Protein AF-A0A2D8QJC3-F1 (afdb_monomer)

Structure (mmCIF, N/CA/C/O backbone):
data_AF-A0A2D8QJC3-F1
#
_entry.id   AF-A0A2D8QJC3-F1
#
loop_
_atom_site.group_PDB
_atom_site.id
_atom_site.type_symbol
_atom_site.label_atom_id
_atom_site.label_alt_id
_atom_site.label_comp_id
_atom_site.label_asym_id
_atom_site.label_entity_id
_atom_site.label_seq_id
_atom_site.pdbx_PDB_ins_code
_atom_site.Cartn_x
_atom_site.Cartn_y
_atom_site.Cartn_z
_atom_site.occupancy
_atom_site.B_iso_or_equiv
_atom_site.auth_seq_id
_atom_site.auth_comp_id
_atom_site.auth_asym_id
_atom_site.auth_atom_id
_atom_site.pdbx_PDB_model_num
ATOM 1 N N . MET A 1 1 ? -17.466 12.469 -99.723 1.00 33.16 1 MET A N 1
ATOM 2 C CA . MET A 1 1 ? -16.938 11.127 -100.079 1.00 33.16 1 MET A CA 1
ATOM 3 C C . MET A 1 1 ? -15.707 10.835 -99.210 1.00 33.16 1 MET A C 1
ATOM 5 O O . MET A 1 1 ? -15.116 11.792 -98.739 1.00 33.16 1 MET A O 1
ATOM 9 N N . PRO A 1 2 ? -15.404 9.569 -98.882 1.00 44.12 2 PRO A N 1
ATOM 10 C CA . PRO A 1 2 ? -15.672 8.929 -97.584 1.00 44.12 2 PRO A CA 1
ATOM 11 C C . PRO A 1 2 ? -14.416 8.708 -96.716 1.00 44.12 2 PRO A C 1
ATOM 13 O O . PRO A 1 2 ? -13.298 8.824 -97.200 1.00 44.12 2 PRO A O 1
ATOM 16 N N . GLY A 1 3 ? -14.595 8.276 -95.457 1.00 40.72 3 GLY A N 1
ATOM 17 C CA . GLY A 1 3 ? -13.473 7.726 -94.686 1.00 40.72 3 GLY A CA 1
ATOM 18 C C . GLY A 1 3 ? -13.741 7.314 -93.237 1.00 40.72 3 GLY A C 1
ATOM 19 O O . GLY A 1 3 ? -13.052 7.784 -92.342 1.00 40.72 3 GLY A O 1
ATOM 20 N N . LYS A 1 4 ? -14.698 6.411 -92.970 1.00 47.38 4 LYS A N 1
ATOM 21 C CA . LYS A 1 4 ? -14.744 5.686 -91.681 1.00 47.38 4 LYS A CA 1
ATOM 22 C C . LYS A 1 4 ? -13.560 4.721 -91.591 1.00 47.38 4 LYS A C 1
ATOM 24 O O . LYS A 1 4 ? -13.459 3.841 -92.444 1.00 47.38 4 LYS A O 1
ATOM 29 N N . LYS A 1 5 ? -12.803 4.756 -90.491 1.00 42.16 5 LYS A N 1
ATOM 30 C CA . LYS A 1 5 ? -12.191 3.555 -89.892 1.00 42.16 5 LYS A CA 1
ATOM 31 C C . LYS A 1 5 ? -12.173 3.704 -88.366 1.00 42.16 5 LYS A C 1
ATOM 33 O O . LYS A 1 5 ? -11.243 4.256 -87.792 1.00 42.16 5 LYS A O 1
ATOM 38 N N . VAL A 1 6 ? -13.227 3.200 -87.726 1.00 50.75 6 VAL A N 1
ATOM 39 C CA . VAL A 1 6 ? -13.228 2.847 -86.301 1.00 50.75 6 VAL A CA 1
ATOM 40 C C . VAL A 1 6 ? -12.220 1.706 -86.143 1.00 50.75 6 VAL A C 1
ATOM 42 O O . VAL A 1 6 ? -12.376 0.673 -86.795 1.00 50.75 6 VAL A O 1
ATOM 45 N N . LYS A 1 7 ? -11.160 1.907 -85.355 1.00 47.91 7 LYS A N 1
ATOM 46 C CA . LYS A 1 7 ? -10.250 0.826 -84.957 1.00 47.91 7 LYS A CA 1
ATOM 47 C C . LYS A 1 7 ? -10.687 0.287 -83.598 1.00 47.91 7 LYS A C 1
ATOM 49 O O . LYS A 1 7 ? -11.065 1.042 -82.710 1.00 47.91 7 LYS A O 1
ATOM 54 N N . LEU A 1 8 ? -10.703 -1.037 -83.550 1.00 46.09 8 LEU A N 1
ATOM 55 C CA . LEU A 1 8 ? -11.274 -1.913 -82.540 1.00 46.09 8 LEU A CA 1
ATOM 56 C C . LEU A 1 8 ? -10.716 -1.699 -81.126 1.00 46.09 8 LEU A C 1
ATOM 58 O O . LEU A 1 8 ? -9.560 -1.338 -80.931 1.00 46.09 8 LEU A O 1
ATOM 62 N N . ILE A 1 9 ? -11.599 -1.978 -80.171 1.00 48.25 9 ILE A N 1
ATOM 63 C CA . ILE A 1 9 ? -11.413 -2.074 -78.722 1.00 48.25 9 ILE A CA 1
ATOM 64 C C . ILE A 1 9 ? -10.566 -3.310 -78.353 1.00 48.25 9 ILE A C 1
ATOM 66 O O . ILE A 1 9 ? -10.595 -4.305 -79.075 1.00 48.25 9 ILE A O 1
ATOM 70 N N . ALA A 1 10 ? -9.948 -3.232 -77.162 1.00 42.84 10 ALA A N 1
ATOM 71 C CA . ALA A 1 10 ? -9.187 -4.229 -76.385 1.00 42.84 10 ALA A CA 1
ATOM 72 C C . ALA A 1 10 ? -7.671 -4.188 -76.665 1.00 42.84 10 ALA A C 1
ATOM 74 O O . ALA A 1 10 ? -7.240 -4.316 -77.799 1.00 42.84 10 ALA A O 1
ATOM 75 N N . VAL A 1 11 ? -6.787 -3.968 -75.686 1.00 43.12 11 VAL A N 1
ATOM 76 C CA . VAL A 1 11 ? -6.656 -4.711 -74.424 1.00 43.12 11 VAL A CA 1
ATOM 77 C C . VAL A 1 11 ? -5.983 -3.829 -73.349 1.00 43.12 11 VAL A C 1
ATOM 79 O O . VAL A 1 11 ? -4.892 -3.316 -73.555 1.00 43.12 11 VAL A O 1
ATOM 82 N N . VAL A 1 12 ? -6.674 -3.671 -72.213 1.00 50.50 12 VAL A N 1
ATOM 83 C CA . VAL A 1 12 ? -6.170 -3.612 -70.822 1.00 50.50 12 VAL A CA 1
ATOM 84 C C . VAL A 1 12 ? -4.844 -2.875 -70.553 1.00 50.50 12 VAL A C 1
ATOM 86 O O . VAL A 1 12 ? -3.786 -3.486 -70.578 1.00 50.50 12 VAL A O 1
ATOM 89 N N . LEU A 1 13 ? -4.930 -1.620 -70.097 1.00 42.06 13 LEU A N 1
ATOM 90 C CA . LEU A 1 13 ? -4.074 -1.074 -69.026 1.00 42.06 13 LEU A CA 1
ATOM 91 C C . LEU A 1 13 ? -4.905 -0.100 -68.178 1.00 42.06 13 LEU A C 1
ATOM 93 O O . LEU A 1 13 ? -4.758 1.119 -68.220 1.00 42.06 13 LEU A O 1
ATOM 97 N N . ALA A 1 14 ? -5.851 -0.666 -67.434 1.00 50.72 14 ALA A N 1
ATOM 98 C CA . ALA A 1 14 ? -6.621 0.042 -66.426 1.00 50.72 14 ALA A CA 1
ATOM 99 C C . ALA A 1 14 ? -5.826 0.107 -65.113 1.00 50.72 14 ALA A C 1
ATOM 101 O O . ALA A 1 14 ? -6.065 -0.712 -64.241 1.00 50.72 14 ALA A O 1
ATOM 102 N N . ILE A 1 15 ? -4.895 1.058 -64.964 1.00 51.25 15 ILE A N 1
ATOM 103 C CA . ILE A 1 15 ? -4.402 1.508 -63.643 1.00 51.25 15 ILE A CA 1
ATOM 104 C C . ILE A 1 15 ? -4.068 3.006 -63.724 1.00 51.25 15 ILE A C 1
ATOM 106 O O . ILE A 1 15 ? -2.916 3.424 -63.704 1.00 51.25 15 ILE A O 1
ATOM 110 N N . ALA A 1 16 ? -5.099 3.833 -63.859 1.00 49.44 16 ALA A N 1
ATOM 111 C CA . ALA A 1 16 ? -5.020 5.273 -63.628 1.00 49.44 16 ALA A CA 1
ATOM 112 C C . ALA A 1 16 ? -6.136 5.639 -62.647 1.00 49.44 16 ALA A C 1
ATOM 114 O O . ALA A 1 16 ? -7.136 6.251 -63.008 1.00 49.44 16 ALA A O 1
ATOM 115 N N . LEU A 1 17 ? -6.004 5.162 -61.411 1.00 48.97 17 LEU A N 1
ATOM 116 C CA . LEU A 1 17 ? -6.942 5.440 -60.334 1.00 48.97 17 LEU A CA 1
ATOM 117 C C . LEU A 1 17 ? -6.160 5.763 -59.053 1.00 48.97 17 LEU A C 1
ATOM 119 O O . LEU A 1 17 ? -5.497 4.910 -58.478 1.00 48.97 17 LEU A O 1
ATOM 123 N N . VAL A 1 18 ? -6.321 7.018 -58.623 1.00 56.59 18 VAL A N 1
ATOM 124 C CA . VAL A 1 18 ? -6.196 7.527 -57.245 1.00 56.59 18 VAL A CA 1
ATOM 125 C C . VAL A 1 18 ? -4.782 7.618 -56.634 1.00 56.59 18 VAL A C 1
ATOM 127 O O . VAL A 1 18 ? -4.446 6.913 -55.693 1.00 56.59 18 VAL A O 1
ATOM 130 N N . LEU A 1 19 ? -3.975 8.594 -57.073 1.00 52.75 19 LEU A N 1
ATOM 131 C CA . LEU A 1 19 ? -2.779 9.056 -56.337 1.00 52.75 19 LEU A CA 1
ATOM 132 C C . LEU A 1 19 ? -3.048 10.367 -55.580 1.00 52.75 19 LEU A C 1
ATOM 134 O O . LEU A 1 19 ? -2.397 11.386 -55.791 1.00 52.75 19 LEU A O 1
ATOM 138 N N . SER A 1 20 ? -4.037 10.360 -54.691 1.00 53.00 20 SER A N 1
ATOM 139 C CA . SER A 1 20 ? -4.191 11.400 -53.661 1.00 53.00 20 SER A CA 1
ATOM 140 C C . SER A 1 20 ? -4.809 10.805 -52.396 1.00 53.00 20 SER A C 1
ATOM 142 O O . SER A 1 20 ? -5.788 11.316 -51.861 1.00 53.00 20 SER A O 1
ATOM 144 N N . SER A 1 21 ? -4.262 9.685 -51.918 1.00 53.41 21 SER A N 1
ATOM 145 C CA . SER A 1 21 ? -4.548 9.210 -50.565 1.00 53.41 21 SER A CA 1
ATOM 146 C C . SER A 1 21 ? -3.716 10.016 -49.567 1.00 53.41 21 SER A C 1
ATOM 148 O O . SER A 1 21 ? -2.497 9.887 -49.480 1.00 53.41 21 SER A O 1
ATOM 150 N N . VAL A 1 22 ? -4.429 10.875 -48.851 1.00 57.97 22 VAL A N 1
ATOM 151 C CA . VAL A 1 22 ? -4.054 11.635 -47.661 1.00 57.97 22 VAL A CA 1
ATOM 152 C C . VAL A 1 22 ? -3.179 10.815 -46.701 1.00 57.97 22 VAL A C 1
ATOM 154 O O . VAL A 1 22 ? -3.643 9.837 -46.122 1.00 57.97 22 VAL A O 1
ATOM 157 N N . ALA A 1 23 ? -1.940 11.250 -46.470 1.00 57.50 23 ALA A N 1
ATOM 158 C CA . ALA A 1 23 ? -1.144 10.809 -45.327 1.00 57.50 23 ALA A CA 1
ATOM 159 C C . ALA A 1 23 ? -1.271 11.853 -44.207 1.00 57.50 23 ALA A C 1
ATOM 161 O O . ALA A 1 23 ? -0.386 12.682 -44.005 1.00 57.50 23 ALA A O 1
ATOM 162 N N . ILE A 1 24 ? -2.400 11.849 -43.486 1.00 61.03 24 ILE A N 1
ATOM 163 C CA . ILE A 1 24 ? -2.440 12.473 -42.158 1.00 61.03 24 ILE A CA 1
ATOM 164 C C . ILE A 1 24 ? -1.673 11.520 -41.249 1.00 61.03 24 ILE A C 1
ATOM 166 O O . ILE A 1 24 ? -2.206 10.513 -40.782 1.00 61.03 24 ILE A O 1
ATOM 170 N N . SER A 1 25 ? -0.398 11.821 -41.030 1.00 60.53 25 SER A N 1
ATOM 171 C CA . SER A 1 25 ? 0.396 11.205 -39.975 1.00 60.53 25 SER A CA 1
ATOM 172 C C . SER A 1 25 ? -0.183 11.647 -38.632 1.00 60.53 25 SER A C 1
ATOM 174 O O . SER A 1 25 ? 0.279 12.616 -38.032 1.00 60.53 25 SER A O 1
ATOM 176 N N . ASN A 1 26 ? -1.229 10.963 -38.166 1.00 55.78 26 ASN A N 1
ATOM 177 C CA . ASN A 1 26 ? -1.666 11.060 -36.782 1.00 55.78 26 ASN A CA 1
ATOM 178 C C . ASN A 1 26 ? -0.541 10.474 -35.938 1.00 55.78 26 ASN A C 1
ATOM 180 O O . ASN A 1 26 ? -0.454 9.264 -35.737 1.00 55.78 26 ASN A O 1
ATOM 184 N N . ASN A 1 27 ? 0.352 11.346 -35.481 1.00 57.28 27 ASN A N 1
ATOM 185 C CA . ASN A 1 27 ? 1.390 10.992 -34.538 1.00 57.28 27 ASN A CA 1
ATOM 186 C C . ASN A 1 27 ? 0.732 10.810 -33.167 1.00 57.28 27 ASN A C 1
ATOM 188 O O . ASN A 1 27 ? 0.845 11.647 -32.275 1.00 57.28 27 ASN A O 1
ATOM 192 N N . ILE A 1 28 ? -0.010 9.711 -33.016 1.00 55.12 28 ILE A N 1
ATOM 193 C CA . ILE A 1 28 ? -0.492 9.217 -31.731 1.00 55.12 28 ILE A CA 1
ATOM 194 C C . ILE A 1 28 ? 0.704 8.546 -31.055 1.00 55.12 28 ILE A C 1
ATOM 196 O O . ILE A 1 28 ? 0.708 7.351 -30.774 1.00 55.12 28 ILE A O 1
ATOM 200 N N . TYR A 1 29 ? 1.758 9.318 -30.789 1.00 55.28 29 TYR A N 1
ATOM 201 C CA . TYR A 1 29 ? 2.618 8.970 -29.678 1.00 55.28 29 TYR A CA 1
ATOM 202 C C . TYR A 1 29 ? 1.744 9.159 -28.448 1.00 55.28 29 TYR A C 1
ATOM 204 O O . TYR A 1 29 ? 1.580 10.270 -27.942 1.00 55.28 29 TYR A O 1
ATOM 212 N N . ALA A 1 30 ? 1.113 8.067 -28.017 1.00 52.16 30 ALA A N 1
ATOM 213 C CA . ALA A 1 30 ? 0.610 7.948 -26.668 1.00 52.16 30 ALA A CA 1
ATOM 214 C C . ALA A 1 30 ? 1.793 8.296 -25.764 1.00 52.16 30 ALA A C 1
ATOM 216 O O . ALA A 1 30 ? 2.710 7.495 -25.589 1.00 52.16 30 ALA A O 1
ATOM 217 N N . GLN A 1 31 ? 1.839 9.538 -25.278 1.00 50.00 31 GLN A N 1
ATOM 218 C CA . GLN A 1 31 ? 2.804 9.907 -24.261 1.00 50.00 31 GLN A CA 1
ATOM 219 C C . GLN A 1 31 ? 2.542 8.949 -23.111 1.00 50.00 31 GLN A C 1
ATOM 221 O O . GLN A 1 31 ? 1.451 8.974 -22.536 1.00 50.00 31 GLN A O 1
ATOM 226 N N . 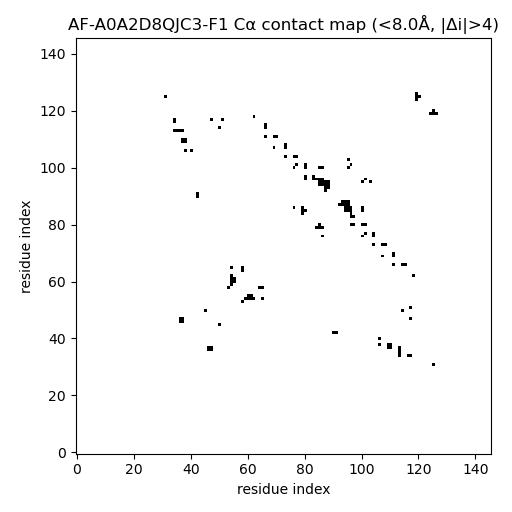ALA A 1 32 ? 3.505 8.068 -22.839 1.00 55.09 32 ALA A N 1
ATOM 227 C CA . ALA A 1 32 ? 3.504 7.219 -21.666 1.00 55.09 32 ALA A CA 1
ATOM 228 C C . ALA A 1 32 ? 3.225 8.121 -20.462 1.00 55.09 32 ALA A C 1
ATOM 230 O O . ALA A 1 32 ? 4.082 8.910 -20.058 1.00 55.09 32 ALA A O 1
ATOM 231 N N . ARG A 1 33 ? 1.989 8.102 -19.951 1.00 63.44 33 ARG A N 1
ATOM 232 C CA . ARG A 1 33 ? 1.640 8.940 -18.808 1.00 63.44 33 ARG A CA 1
ATOM 233 C C . ARG A 1 33 ? 2.469 8.434 -17.641 1.00 63.44 33 ARG A C 1
ATOM 235 O O . ARG A 1 33 ? 2.379 7.264 -17.282 1.00 63.44 33 ARG A O 1
ATOM 242 N N . ALA A 1 34 ? 3.280 9.317 -17.067 1.00 83.88 34 ALA A N 1
ATOM 243 C CA . ALA A 1 34 ? 3.984 9.020 -15.833 1.00 83.88 34 ALA A CA 1
ATOM 244 C C . ALA A 1 34 ? 2.974 8.606 -14.750 1.00 83.88 34 ALA A C 1
ATOM 246 O O . ALA A 1 34 ? 1.870 9.157 -14.677 1.00 83.88 34 ALA A O 1
ATOM 247 N N . CYS A 1 35 ? 3.347 7.639 -13.909 1.00 92.00 35 CYS A N 1
ATOM 248 C CA . CYS A 1 35 ? 2.482 7.204 -12.818 1.00 92.00 35 CYS A CA 1
ATOM 249 C C . CY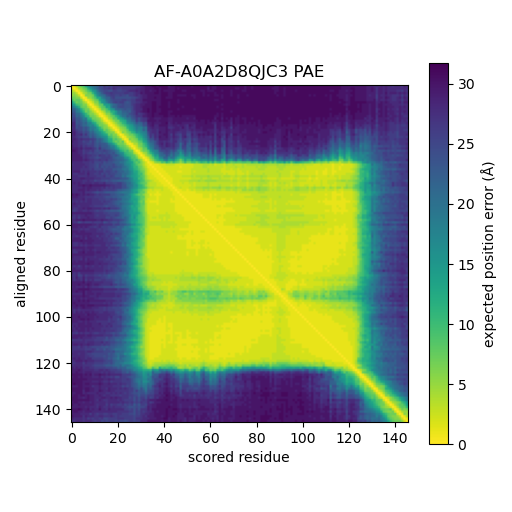S A 1 35 ? 2.186 8.359 -11.847 1.00 92.00 35 CYS A C 1
ATOM 251 O O . CYS A 1 35 ? 3.092 9.150 -11.567 1.00 92.00 35 CYS A O 1
ATOM 253 N N . PRO A 1 36 ? 0.956 8.451 -11.303 1.00 93.75 36 PRO A N 1
ATOM 254 C CA . PRO A 1 36 ? 0.603 9.487 -10.337 1.00 93.75 36 PRO A CA 1
ATOM 255 C C . PRO A 1 36 ? 1.471 9.423 -9.082 1.00 93.75 36 PRO A C 1
ATOM 257 O O . PRO A 1 36 ? 1.874 8.339 -8.666 1.00 93.75 36 PRO A O 1
ATOM 260 N N . ASP A 1 37 ? 1.675 10.567 -8.431 1.00 93.50 37 ASP A N 1
ATOM 261 C CA . ASP A 1 37 ? 2.409 10.627 -7.170 1.00 93.50 37 ASP A CA 1
ATOM 262 C C . ASP A 1 37 ? 1.727 9.839 -6.046 1.00 93.50 37 ASP A C 1
ATOM 264 O O . ASP A 1 37 ? 0.500 9.783 -5.909 1.00 93.50 37 ASP A O 1
ATOM 268 N N . LEU A 1 38 ? 2.559 9.269 -5.175 1.00 94.44 38 LEU A N 1
ATOM 269 C CA . LEU A 1 38 ? 2.112 8.589 -3.965 1.00 94.44 38 LEU A CA 1
ATOM 270 C C . LEU A 1 38 ? 1.400 9.559 -3.013 1.00 94.44 38 LEU A C 1
ATOM 272 O O . LEU A 1 38 ? 1.866 10.681 -2.806 1.00 94.44 38 LEU A O 1
ATOM 276 N N . PRO A 1 39 ? 0.313 9.122 -2.351 1.00 95.44 39 PRO A N 1
ATOM 277 C CA . PRO A 1 39 ? -0.354 9.958 -1.367 1.00 95.44 39 PRO A CA 1
ATOM 278 C C . PRO A 1 39 ? 0.582 10.251 -0.190 1.00 95.44 39 PRO A C 1
ATOM 280 O O . PRO A 1 39 ? 1.340 9.391 0.272 1.00 95.44 39 PRO A O 1
ATOM 283 N N . VAL A 1 40 ? 0.476 11.467 0.342 1.00 93.44 40 VAL A N 1
ATOM 284 C CA . VAL A 1 40 ? 1.268 11.902 1.493 1.00 93.44 40 VAL A CA 1
ATOM 285 C C . VAL A 1 40 ? 0.751 11.214 2.757 1.00 93.44 40 VAL A C 1
ATOM 287 O O . VAL A 1 40 ? -0.354 11.477 3.235 1.00 93.44 40 VAL A O 1
ATOM 290 N N . VAL A 1 41 ? 1.568 10.315 3.305 1.00 93.69 41 VAL A N 1
ATOM 291 C CA . VAL A 1 41 ? 1.305 9.598 4.557 1.00 93.69 41 VAL A CA 1
ATOM 292 C C . VAL A 1 41 ? 2.559 9.688 5.434 1.00 93.69 41 VAL A C 1
ATOM 294 O O . VAL A 1 41 ? 3.601 9.174 5.027 1.00 93.69 41 VAL A O 1
ATOM 297 N N . PRO A 1 42 ? 2.503 10.286 6.643 1.00 91.12 42 PRO A N 1
ATOM 298 C CA . PRO A 1 42 ? 3.699 10.585 7.447 1.00 91.12 42 PRO A CA 1
ATOM 299 C C . PRO A 1 42 ? 4.593 9.381 7.783 1.00 91.12 42 PRO A C 1
ATOM 301 O O . PRO A 1 42 ? 5.797 9.520 8.004 1.00 91.12 42 PRO A O 1
ATOM 304 N N . TRP A 1 43 ? 4.016 8.180 7.840 1.00 91.62 43 TRP A N 1
ATOM 305 C CA . TRP A 1 43 ? 4.750 6.940 8.101 1.00 91.62 43 TRP A CA 1
ATOM 306 C C . TRP A 1 43 ? 5.182 6.189 6.835 1.00 91.62 43 TRP A C 1
ATOM 308 O O . TRP A 1 43 ? 5.887 5.185 6.942 1.00 91.62 43 TRP A O 1
ATOM 318 N N . TRP A 1 44 ? 4.824 6.662 5.641 1.00 92.75 44 TRP A N 1
ATOM 319 C CA . TRP A 1 44 ? 5.315 6.130 4.371 1.00 92.75 44 TRP A CA 1
ATOM 320 C C . TRP A 1 44 ? 6.515 6.944 3.897 1.00 92.75 44 TRP A C 1
ATOM 322 O O . TRP A 1 44 ? 6.388 7.942 3.199 1.00 92.75 44 TRP A O 1
ATOM 332 N N . LYS A 1 45 ? 7.725 6.499 4.248 1.00 88.94 45 LYS A N 1
ATOM 333 C CA . LYS A 1 45 ? 8.978 7.120 3.780 1.00 88.94 45 LYS A CA 1
ATOM 334 C C . LYS A 1 45 ? 9.382 6.632 2.378 1.00 88.94 45 LYS A C 1
ATOM 336 O O . LYS A 1 45 ? 10.509 6.166 2.186 1.00 88.94 45 LYS A O 1
ATOM 341 N N . THR A 1 46 ? 8.474 6.722 1.407 1.00 94.00 46 THR A N 1
ATOM 342 C CA . THR A 1 46 ? 8.616 6.101 0.077 1.00 94.00 46 THR A CA 1
ATOM 343 C C . THR A 1 46 ? 8.381 7.080 -1.078 1.00 94.00 46 THR A C 1
ATOM 345 O O . THR A 1 46 ? 7.817 8.147 -0.885 1.00 94.00 46 THR A O 1
ATOM 348 N N . ASN A 1 47 ? 8.855 6.717 -2.268 1.00 95.25 47 ASN A N 1
ATOM 349 C CA . ASN A 1 47 ? 8.587 7.354 -3.563 1.00 95.25 47 ASN A CA 1
ATOM 350 C C . ASN A 1 47 ? 8.661 6.269 -4.664 1.00 95.25 47 ASN A C 1
ATOM 352 O O . ASN A 1 47 ? 8.950 5.113 -4.339 1.00 95.25 47 ASN A O 1
ATOM 356 N N . HIS A 1 48 ? 8.425 6.607 -5.937 1.00 95.56 48 HIS A N 1
ATOM 357 C CA . HIS A 1 48 ? 8.446 5.631 -7.043 1.00 95.56 48 HIS A CA 1
ATOM 358 C C . HIS A 1 48 ? 9.767 4.854 -7.143 1.00 95.56 48 HIS A C 1
ATOM 360 O O . HIS A 1 48 ? 9.762 3.625 -7.185 1.00 95.56 48 HIS A O 1
ATOM 366 N N . ASN A 1 49 ? 10.906 5.551 -7.079 1.00 95.12 49 ASN A N 1
ATOM 367 C CA . ASN A 1 49 ? 12.234 4.933 -7.140 1.00 95.12 49 ASN A CA 1
ATOM 368 C C . ASN A 1 49 ? 12.475 3.971 -5.962 1.00 95.12 49 ASN A C 1
ATOM 370 O O . ASN A 1 49 ? 12.977 2.866 -6.136 1.00 95.12 49 ASN A O 1
ATOM 374 N N . LYS A 1 50 ? 12.069 4.357 -4.746 1.00 96.31 50 LYS A N 1
ATOM 375 C CA . LYS A 1 50 ? 12.183 3.492 -3.562 1.00 96.31 50 LYS A CA 1
ATOM 376 C C . LYS A 1 50 ? 11.319 2.241 -3.667 1.00 96.31 50 LYS A C 1
ATOM 378 O O . LYS A 1 50 ? 11.760 1.193 -3.211 1.00 96.31 50 LYS A O 1
ATOM 383 N N . ILE A 1 51 ? 10.112 2.343 -4.229 1.00 96.50 51 ILE A N 1
ATOM 384 C CA . ILE A 1 51 ? 9.257 1.172 -4.466 1.00 96.50 51 ILE A CA 1
ATOM 385 C C . ILE A 1 51 ? 9.938 0.235 -5.458 1.00 96.50 51 ILE A C 1
ATOM 387 O O . ILE A 1 51 ? 10.130 -0.931 -5.136 1.00 96.50 51 ILE A O 1
ATOM 391 N N . THR A 1 52 ? 10.365 0.767 -6.598 1.00 95.69 52 THR A N 1
ATOM 392 C CA . THR A 1 52 ? 11.034 0.014 -7.666 1.00 95.69 52 THR A CA 1
ATOM 393 C C . THR A 1 52 ? 12.247 -0.751 -7.136 1.00 95.69 52 THR A C 1
ATOM 395 O O . THR A 1 52 ? 12.252 -1.980 -7.148 1.00 95.69 52 THR A O 1
ATOM 398 N N . LYS A 1 53 ? 13.195 -0.047 -6.501 1.00 95.75 53 LYS A N 1
ATOM 399 C CA . LYS A 1 53 ? 14.381 -0.665 -5.885 1.00 95.75 53 LYS A CA 1
ATOM 400 C C . LYS A 1 53 ? 14.037 -1.707 -4.828 1.00 95.75 53 LYS A C 1
ATOM 402 O O . LYS A 1 53 ? 14.753 -2.689 -4.658 1.00 95.75 53 LYS A O 1
ATOM 407 N N . HIS A 1 54 ? 12.960 -1.491 -4.076 1.00 96.12 54 HIS A N 1
ATOM 408 C CA . HIS A 1 54 ? 12.519 -2.446 -3.067 1.00 96.12 54 HIS A CA 1
ATOM 409 C C . HIS A 1 54 ? 11.970 -3.729 -3.703 1.00 96.12 54 HIS A C 1
ATOM 411 O O . HIS A 1 54 ? 12.263 -4.814 -3.209 1.00 96.12 54 HIS A O 1
ATOM 417 N N . VAL A 1 55 ? 11.204 -3.624 -4.791 1.00 96.62 55 VAL A N 1
ATOM 418 C CA . VAL A 1 55 ? 10.703 -4.789 -5.536 1.00 96.62 55 VAL A CA 1
ATOM 419 C C . VAL A 1 55 ? 11.854 -5.545 -6.195 1.00 96.62 55 VAL A C 1
ATOM 421 O O . VAL A 1 55 ? 11.932 -6.765 -6.077 1.00 96.62 55 VAL A O 1
ATOM 424 N N . GLU A 1 56 ? 12.789 -4.837 -6.820 1.00 95.50 56 GLU A N 1
ATOM 425 C CA . GLU A 1 56 ? 13.986 -5.437 -7.418 1.00 95.50 56 GLU A CA 1
ATOM 426 C C . GLU A 1 56 ? 14.810 -6.197 -6.377 1.00 95.50 56 GLU A C 1
ATOM 428 O O . GLU A 1 56 ? 15.109 -7.372 -6.566 1.00 95.50 56 GLU A O 1
ATOM 433 N N . HIS A 1 57 ? 15.124 -5.556 -5.248 1.00 96.44 57 HIS A N 1
ATOM 434 C CA . HIS A 1 57 ? 16.037 -6.121 -4.259 1.00 96.44 57 HIS A CA 1
ATOM 435 C C . HIS A 1 57 ? 15.406 -7.203 -3.371 1.00 96.44 57 HIS A C 1
ATOM 437 O O . HIS A 1 57 ? 16.067 -8.186 -3.052 1.00 96.44 57 HIS A O 1
ATOM 443 N N . TYR A 1 58 ? 14.149 -7.033 -2.944 1.00 96.69 58 TYR A N 1
ATOM 444 C CA . TYR A 1 58 ? 13.516 -7.938 -1.971 1.00 96.69 58 TYR A CA 1
ATOM 445 C C . TYR A 1 58 ? 12.512 -8.915 -2.585 1.00 96.69 58 TYR A C 1
ATOM 447 O O . TYR A 1 58 ? 12.163 -9.902 -1.943 1.00 96.69 58 TYR A O 1
ATOM 455 N N . TYR A 1 59 ? 12.027 -8.642 -3.797 1.00 95.06 59 TYR A N 1
ATOM 456 C CA . TYR A 1 59 ? 11.059 -9.492 -4.497 1.00 95.06 59 TYR A CA 1
ATOM 457 C C . TYR A 1 59 ? 11.621 -10.029 -5.817 1.00 95.06 59 TYR A C 1
ATOM 459 O O . TYR A 1 59 ? 10.899 -10.705 -6.544 1.00 95.06 59 TYR A O 1
ATOM 467 N N . ASN A 1 60 ? 12.896 -9.772 -6.138 1.00 94.38 60 ASN A N 1
ATOM 468 C CA . ASN A 1 60 ? 13.546 -10.181 -7.388 1.00 94.38 60 ASN A CA 1
ATOM 469 C C . ASN A 1 60 ? 12.748 -9.745 -8.628 1.00 94.38 60 ASN A C 1
ATOM 471 O O . ASN A 1 60 ? 12.563 -10.523 -9.562 1.00 94.38 60 ASN A O 1
ATOM 475 N N . GLY A 1 61 ? 12.182 -8.534 -8.591 1.00 93.62 61 GLY A N 1
ATOM 476 C CA . GLY A 1 61 ? 11.345 -8.011 -9.675 1.00 93.62 61 GLY A CA 1
ATOM 477 C C . GLY A 1 61 ? 9.936 -8.615 -9.751 1.00 93.62 61 GLY A C 1
ATOM 478 O O . GLY A 1 61 ? 9.172 -8.253 -10.639 1.00 93.62 61 GLY A O 1
ATOM 479 N N . LYS A 1 62 ? 9.547 -9.512 -8.833 1.00 95.50 62 LYS A N 1
ATOM 480 C CA . LYS A 1 62 ? 8.200 -10.106 -8.792 1.00 95.50 62 LYS A CA 1
ATOM 481 C C . LYS A 1 62 ? 7.198 -9.117 -8.194 1.00 95.50 62 LYS A C 1
ATOM 483 O O . LYS A 1 62 ? 6.863 -9.184 -7.009 1.00 95.50 62 LYS A O 1
ATOM 488 N N . TRP A 1 63 ? 6.737 -8.188 -9.027 1.00 96.31 63 TRP A N 1
ATOM 489 C CA . TRP A 1 63 ? 5.790 -7.131 -8.665 1.00 96.31 63 TRP A CA 1
ATOM 490 C C . TRP A 1 63 ? 4.489 -7.662 -8.058 1.00 96.31 63 TRP A C 1
ATOM 492 O O . TRP A 1 63 ? 4.033 -7.105 -7.062 1.00 96.31 63 TRP A O 1
ATOM 502 N N . ASP A 1 64 ? 3.946 -8.766 -8.575 1.00 96.81 64 ASP A N 1
ATOM 503 C CA . ASP A 1 64 ? 2.677 -9.331 -8.094 1.00 96.81 64 ASP A CA 1
ATOM 504 C C . ASP A 1 64 ? 2.738 -9.705 -6.611 1.00 96.81 64 ASP A C 1
ATOM 506 O O . ASP A 1 64 ? 1.840 -9.364 -5.848 1.00 96.81 64 ASP A O 1
ATOM 510 N N . LEU A 1 65 ? 3.848 -10.305 -6.163 1.00 97.44 65 LEU A N 1
ATOM 511 C CA . LEU A 1 65 ? 4.059 -10.641 -4.749 1.00 97.44 65 LEU A CA 1
ATOM 512 C C . LEU A 1 65 ? 4.105 -9.388 -3.866 1.00 97.44 65 LEU A C 1
ATOM 514 O O . LEU A 1 65 ? 3.645 -9.390 -2.722 1.00 97.44 65 LEU A O 1
ATOM 518 N N . TYR A 1 66 ? 4.679 -8.304 -4.386 1.00 97.56 66 TYR A N 1
ATOM 519 C CA . TYR A 1 66 ? 4.717 -7.040 -3.668 1.00 97.56 66 TYR A CA 1
ATOM 520 C C . TYR A 1 66 ? 3.337 -6.384 -3.599 1.00 97.56 66 TYR A C 1
ATOM 522 O O . TYR A 1 66 ? 2.954 -5.889 -2.539 1.00 97.56 66 TYR A O 1
ATOM 530 N N . ILE A 1 67 ? 2.586 -6.386 -4.701 1.00 98.06 67 ILE A N 1
ATOM 531 C CA . ILE A 1 67 ? 1.231 -5.833 -4.782 1.00 98.06 67 ILE A CA 1
ATOM 532 C C . ILE A 1 67 ? 0.280 -6.615 -3.874 1.00 98.06 67 ILE A C 1
ATOM 534 O O . ILE A 1 67 ? -0.448 -6.001 -3.091 1.00 98.06 67 ILE A O 1
ATOM 538 N N . ASP A 1 68 ? 0.350 -7.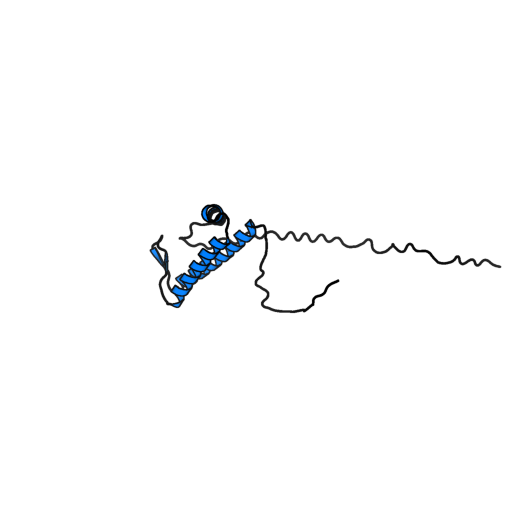944 -3.900 1.00 98.44 68 ASP A N 1
ATOM 539 C CA . ASP A 1 68 ? -0.471 -8.831 -3.077 1.00 98.44 68 ASP A CA 1
ATOM 540 C C . ASP A 1 68 ? -0.294 -8.546 -1.576 1.00 98.44 68 ASP A C 1
ATOM 542 O O . ASP A 1 68 ? -1.263 -8.388 -0.834 1.00 98.44 68 ASP A O 1
ATOM 546 N N . LYS A 1 69 ? 0.941 -8.290 -1.125 1.00 97.81 69 LYS A N 1
ATOM 547 C CA . LYS A 1 69 ? 1.202 -7.853 0.258 1.00 97.81 69 LYS A CA 1
ATOM 548 C C . LYS A 1 69 ? 0.428 -6.586 0.645 1.00 97.81 69 LYS A C 1
ATOM 550 O O . LYS A 1 69 ? 0.008 -6.445 1.799 1.00 97.81 69 LYS A O 1
AT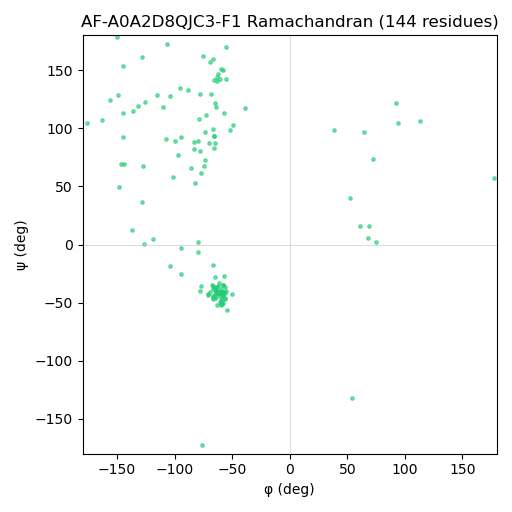OM 555 N N . TRP A 1 70 ? 0.262 -5.642 -0.281 1.00 98.19 70 TRP A N 1
ATOM 556 C CA . TRP A 1 70 ? -0.509 -4.418 -0.043 1.00 98.19 70 TRP A CA 1
ATOM 557 C C . TRP A 1 70 ? -2.014 -4.653 -0.100 1.00 98.19 70 TRP A C 1
ATOM 559 O O . TRP A 1 70 ? -2.731 -4.063 0.710 1.00 98.19 70 TRP A O 1
ATOM 569 N N . VAL A 1 71 ? -2.478 -5.544 -0.976 1.00 98.62 71 VAL A N 1
ATOM 570 C CA . VAL A 1 71 ? -3.874 -6.001 -1.029 1.00 98.62 71 VAL A CA 1
ATOM 571 C C . VAL A 1 71 ? -4.270 -6.661 0.294 1.00 98.62 71 VAL A C 1
ATOM 573 O O . VAL A 1 71 ? -5.189 -6.181 0.957 1.00 98.62 71 VAL A O 1
ATOM 576 N N . GLN A 1 72 ? -3.495 -7.635 0.773 1.00 98.50 72 GLN A N 1
ATOM 577 C CA . GLN A 1 72 ? -3.725 -8.281 2.070 1.00 98.50 72 GLN A CA 1
ATOM 578 C C . GLN A 1 72 ? -3.638 -7.296 3.250 1.00 98.50 72 GLN A C 1
ATOM 580 O O . GLN A 1 72 ? -4.296 -7.447 4.283 1.00 98.50 72 GLN A O 1
ATOM 585 N N . TYR A 1 73 ? -2.783 -6.270 3.159 1.00 97.62 73 TYR A N 1
ATOM 586 C CA . TYR A 1 73 ? -2.743 -5.210 4.168 1.00 97.62 73 TYR A CA 1
ATOM 587 C C . TYR A 1 73 ? -4.031 -4.379 4.165 1.00 97.62 73 TYR A C 1
ATOM 589 O O . TYR A 1 73 ? -4.583 -4.137 5.237 1.00 97.62 73 TYR A O 1
ATOM 597 N N . ARG A 1 74 ? -4.530 -3.985 2.989 1.00 98.50 74 ARG A N 1
ATOM 598 C CA . ARG A 1 74 ? -5.801 -3.269 2.847 1.00 98.50 74 ARG A CA 1
ATOM 599 C C . ARG A 1 74 ? -6.971 -4.077 3.398 1.00 98.50 74 ARG A C 1
ATOM 601 O O . ARG A 1 74 ? -7.752 -3.532 4.168 1.00 98.50 74 ARG A O 1
ATOM 608 N N . GLU A 1 75 ? -7.080 -5.351 3.038 1.00 98.62 75 GLU A N 1
ATOM 609 C CA . GLU A 1 75 ? -8.180 -6.225 3.472 1.00 98.62 75 GLU A CA 1
ATOM 610 C C . GLU A 1 75 ? -8.259 -6.330 4.993 1.00 98.62 75 GLU A C 1
ATOM 612 O O . GLU A 1 75 ? -9.327 -6.157 5.575 1.00 98.62 75 GLU A O 1
ATOM 617 N N . ARG A 1 76 ? -7.113 -6.484 5.663 1.00 98.31 76 ARG A N 1
ATOM 618 C CA . ARG A 1 76 ? -7.061 -6.450 7.130 1.00 98.31 76 ARG A CA 1
ATOM 619 C C . ARG A 1 76 ? -7.539 -5.119 7.704 1.00 98.31 76 ARG A C 1
ATOM 621 O O . ARG A 1 76 ? -8.215 -5.107 8.726 1.00 98.31 76 ARG A O 1
ATOM 628 N N . LEU A 1 77 ? -7.192 -3.989 7.082 1.00 98.06 77 LEU A N 1
ATOM 629 C CA . LEU A 1 77 ? -7.679 -2.683 7.537 1.00 98.06 77 LEU A CA 1
ATOM 630 C C . LEU A 1 77 ? -9.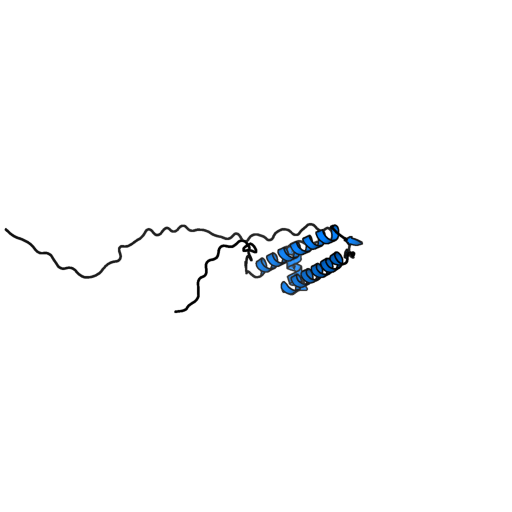194 -2.543 7.349 1.00 98.06 77 LEU A C 1
ATOM 632 O O . LEU A 1 77 ? -9.845 -1.989 8.232 1.00 98.06 77 LEU A O 1
ATOM 636 N N . ILE A 1 78 ? -9.743 -3.058 6.246 1.00 98.56 78 ILE A N 1
ATOM 637 C CA . ILE A 1 78 ? -11.189 -3.088 5.985 1.00 98.56 78 ILE A CA 1
ATOM 638 C C . ILE A 1 78 ? -11.900 -3.905 7.068 1.00 98.56 78 ILE A C 1
ATOM 640 O O . ILE A 1 78 ? -12.796 -3.377 7.716 1.00 98.56 78 ILE A O 1
ATOM 644 N N . GLN A 1 79 ? -11.428 -5.118 7.367 1.00 98.50 79 GLN A N 1
ATOM 645 C CA . GLN A 1 79 ? -11.988 -5.960 8.435 1.00 98.50 79 GLN A CA 1
ATOM 646 C C . GLN A 1 79 ? -11.947 -5.270 9.811 1.00 98.50 79 GLN A C 1
ATOM 648 O O . GLN A 1 79 ? -12.904 -5.326 10.589 1.00 98.50 79 GLN A O 1
ATOM 653 N N . ILE A 1 80 ? -10.847 -4.574 10.126 1.00 98.25 80 ILE A N 1
ATOM 654 C CA . ILE A 1 80 ? -10.740 -3.777 11.358 1.00 98.25 80 ILE A CA 1
ATOM 655 C C . ILE A 1 80 ? -11.757 -2.630 11.348 1.00 98.25 80 ILE A C 1
ATOM 657 O O . ILE A 1 80 ? -12.360 -2.346 12.378 1.00 98.25 80 ILE A O 1
ATOM 661 N N . HIS A 1 81 ? -11.956 -1.960 10.214 1.00 98.25 81 HIS A N 1
ATOM 662 C CA . HIS A 1 81 ? -12.910 -0.860 10.105 1.00 98.25 81 HIS A CA 1
ATOM 663 C C . HIS A 1 81 ? -14.358 -1.344 10.260 1.00 98.25 81 HIS A C 1
ATOM 665 O O . HIS A 1 81 ? -15.110 -0.763 11.039 1.00 98.25 81 HIS A O 1
ATOM 671 N N . GLU A 1 82 ? -14.733 -2.423 9.571 1.00 98.06 82 GLU A N 1
ATOM 672 C CA . GLU A 1 82 ? -16.075 -3.020 9.613 1.00 98.06 82 GLU A CA 1
ATOM 673 C C . GLU A 1 82 ? -16.447 -3.532 11.009 1.00 98.06 82 GLU A C 1
ATOM 675 O O . GLU A 1 82 ? -17.585 -3.378 11.441 1.00 98.06 82 GLU A O 1
ATOM 680 N N . SER A 1 83 ? -15.476 -4.060 11.758 1.00 97.94 83 SER A N 1
ATOM 681 C CA . SER A 1 83 ? -15.666 -4.465 13.160 1.00 97.94 83 SER A CA 1
ATOM 682 C C . SER A 1 83 ? -15.619 -3.301 14.164 1.00 97.94 83 SER A C 1
ATOM 684 O O . SER A 1 83 ? -15.702 -3.523 15.371 1.00 97.94 83 SER A O 1
ATOM 686 N N . GLY A 1 84 ? -15.462 -2.051 13.707 1.00 97.25 84 GLY A N 1
ATOM 687 C CA . GLY A 1 84 ? -15.345 -0.875 14.579 1.00 97.25 84 GLY A CA 1
ATOM 688 C C . GLY A 1 84 ? -14.040 -0.815 15.391 1.00 97.25 84 GLY A C 1
ATOM 689 O O . GLY A 1 84 ? -13.944 -0.065 16.371 1.00 97.25 84 GLY A O 1
ATOM 690 N N . GLY A 1 85 ? -13.041 -1.606 14.994 1.00 97.31 85 GLY A N 1
ATOM 691 C CA . GLY A 1 85 ? -11.751 -1.763 15.651 1.00 97.31 85 GLY A CA 1
ATOM 692 C C . GLY A 1 85 ? -10.772 -0.604 15.432 1.00 97.31 85 GLY A C 1
ATOM 693 O O . GLY A 1 85 ? -11.095 0.454 14.888 1.00 97.31 85 GLY A O 1
ATOM 694 N N . ILE A 1 86 ? -9.536 -0.807 15.900 1.00 97.38 86 ILE A N 1
ATOM 695 C CA . ILE A 1 86 ? -8.450 0.180 15.841 1.00 97.38 86 ILE A CA 1
ATOM 696 C C . ILE A 1 86 ? -7.236 -0.444 15.157 1.00 97.38 86 ILE A C 1
ATOM 698 O O . ILE A 1 86 ? -6.688 -1.436 15.636 1.00 97.38 86 ILE A O 1
ATOM 702 N N . ALA A 1 87 ? -6.762 0.177 14.078 1.00 96.31 87 ALA A N 1
ATOM 703 C CA . ALA A 1 87 ? -5.499 -0.199 13.455 1.00 96.31 87 ALA A CA 1
ATOM 704 C C . ALA A 1 87 ? -4.340 0.579 14.093 1.00 96.31 87 ALA A C 1
ATOM 706 O O . ALA A 1 87 ? -4.408 1.800 14.245 1.00 96.31 87 ALA A O 1
ATOM 707 N N . ILE A 1 88 ? -3.258 -0.119 14.447 1.00 94.44 88 ILE A N 1
ATOM 708 C CA . ILE A 1 88 ? -2.084 0.482 15.094 1.00 94.44 88 ILE A CA 1
ATOM 709 C C . ILE A 1 88 ? -0.898 0.493 14.127 1.00 94.44 88 ILE A C 1
ATOM 711 O O . ILE A 1 88 ? -0.374 -0.554 13.740 1.00 94.44 88 ILE A O 1
ATOM 715 N N . ILE A 1 89 ? -0.412 1.687 13.793 1.00 91.38 89 ILE A N 1
ATOM 716 C CA . ILE A 1 89 ? 0.837 1.888 13.056 1.00 91.38 89 ILE A CA 1
ATOM 717 C C . ILE A 1 89 ? 1.998 1.833 14.052 1.00 91.38 89 ILE A C 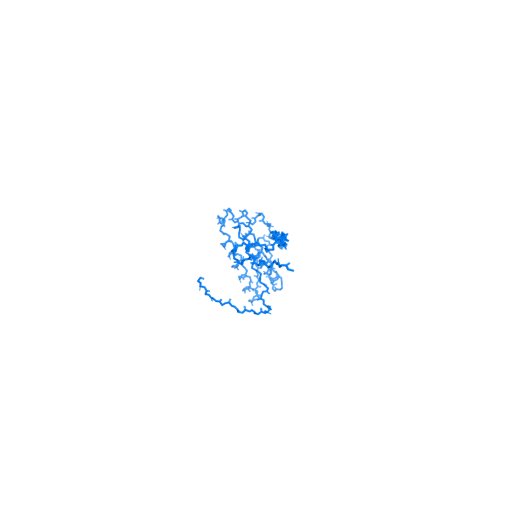1
ATOM 719 O O . ILE A 1 89 ? 2.428 2.851 14.597 1.00 91.38 89 ILE A O 1
ATOM 723 N N . LYS A 1 90 ? 2.508 0.620 14.296 1.00 85.62 90 LYS A N 1
ATOM 724 C CA . LYS A 1 90 ? 3.502 0.332 15.350 1.00 85.62 90 LYS A CA 1
ATOM 725 C C . LYS A 1 90 ? 4.710 1.274 15.339 1.00 85.62 90 LYS A C 1
ATOM 727 O O . LYS A 1 90 ? 5.114 1.758 16.386 1.00 85.62 90 LYS A O 1
ATOM 732 N N . THR A 1 91 ? 5.249 1.585 14.161 1.00 83.62 91 THR A N 1
ATOM 733 C CA . THR A 1 91 ? 6.463 2.409 14.008 1.00 83.62 91 THR A CA 1
ATOM 734 C C . THR A 1 91 ? 6.295 3.866 14.438 1.00 83.62 91 THR A C 1
ATOM 736 O O . THR A 1 91 ? 7.295 4.557 14.627 1.00 83.62 91 THR A O 1
ATOM 739 N N . LYS A 1 92 ? 5.056 4.355 14.552 1.00 85.81 92 LYS A N 1
ATOM 740 C CA . LYS A 1 92 ? 4.742 5.740 14.930 1.00 85.81 92 LYS A CA 1
ATOM 741 C C . LYS A 1 92 ? 3.774 5.852 16.102 1.00 85.81 92 LYS A C 1
ATOM 743 O O . LYS A 1 92 ? 3.418 6.964 16.466 1.00 85.81 92 LYS A O 1
ATOM 748 N N . GLY A 1 93 ? 3.326 4.729 16.664 1.00 88.31 93 GLY A N 1
ATOM 749 C CA . GLY A 1 93 ? 2.310 4.715 17.718 1.00 88.31 93 GLY A CA 1
ATOM 750 C C . GLY A 1 93 ? 0.959 5.306 17.292 1.00 88.31 93 GLY A C 1
ATOM 751 O O . GLY A 1 93 ? 0.143 5.623 18.152 1.00 88.31 93 GLY A O 1
ATOM 752 N N . VAL A 1 94 ? 0.707 5.469 15.987 1.00 92.00 94 VAL A N 1
ATOM 753 C CA . VAL A 1 94 ? -0.530 6.086 15.483 1.00 92.00 94 VAL A CA 1
ATOM 754 C C . VAL A 1 94 ? -1.661 5.068 15.545 1.00 92.00 94 VAL A C 1
ATOM 756 O O . VAL A 1 94 ? -1.520 3.945 15.056 1.00 92.00 94 VAL A O 1
ATOM 759 N N . LYS A 1 95 ? -2.789 5.473 16.128 1.00 95.38 95 LYS A N 1
ATOM 760 C CA . LYS A 1 95 ? -4.031 4.697 16.178 1.00 95.38 95 LYS A CA 1
ATOM 761 C C . LYS A 1 95 ? -5.013 5.270 15.163 1.00 95.38 95 LYS A C 1
ATOM 763 O O . LYS A 1 95 ? -5.278 6.467 15.181 1.00 95.38 95 LYS A O 1
ATOM 768 N N . LEU A 1 96 ? -5.550 4.420 14.298 1.00 96.44 96 LEU A N 1
ATOM 769 C CA . LEU A 1 96 ? -6.530 4.787 13.279 1.00 96.44 96 LEU A CA 1
ATOM 770 C C . LEU A 1 96 ? -7.851 4.079 13.581 1.00 96.44 96 LEU A C 1
ATOM 772 O O . LEU A 1 96 ? -7.867 2.861 13.768 1.00 96.44 96 LEU A O 1
ATOM 776 N N . LYS A 1 97 ? -8.948 4.837 13.619 1.00 96.94 97 LYS A N 1
ATOM 777 C CA . LYS A 1 97 ? -10.314 4.348 13.858 1.00 96.94 97 LYS A CA 1
ATOM 778 C C . LYS A 1 97 ? -11.309 5.170 13.037 1.00 96.94 97 LYS A C 1
ATOM 780 O O . LYS A 1 97 ? -11.035 6.336 12.754 1.00 96.94 97 LYS A O 1
ATOM 785 N N . GLY A 1 98 ? -12.454 4.574 12.694 1.00 97.44 98 GLY A N 1
ATOM 786 C CA . GLY A 1 98 ? -13.560 5.261 12.020 1.00 97.44 98 GLY A CA 1
ATOM 787 C C . GLY A 1 98 ? -13.093 5.958 10.744 1.00 97.44 98 GLY A C 1
ATOM 788 O O . GLY A 1 98 ? -12.322 5.381 9.977 1.00 97.44 98 GLY A O 1
ATOM 789 N N . GLU A 1 99 ? -13.476 7.222 10.566 1.00 97.69 99 GLU A N 1
ATOM 790 C CA . GLU A 1 99 ? -13.140 7.996 9.363 1.00 97.69 99 GLU A CA 1
ATOM 791 C C . GLU A 1 99 ? -11.628 8.109 9.101 1.00 97.69 99 GLU A C 1
ATOM 793 O O . GLU A 1 99 ? -11.208 8.005 7.953 1.00 97.69 99 GLU A O 1
ATOM 798 N N . PHE A 1 100 ? -10.774 8.193 10.130 1.00 96.62 100 PHE A N 1
ATOM 799 C CA . PHE A 1 100 ? -9.316 8.208 9.920 1.00 96.62 100 PHE A CA 1
ATOM 800 C C . PHE A 1 100 ? -8.778 6.871 9.393 1.00 96.62 100 PHE A C 1
ATOM 802 O O . PHE A 1 100 ? -7.832 6.838 8.603 1.00 96.62 100 PHE A O 1
ATOM 809 N N . LEU A 1 101 ? -9.364 5.752 9.831 1.00 98.19 101 LEU A N 1
ATOM 810 C CA . LEU A 1 101 ? -9.012 4.432 9.307 1.00 98.19 101 LEU A CA 1
ATOM 811 C C . LEU A 1 101 ? -9.516 4.265 7.871 1.00 98.19 101 LEU A C 1
ATOM 813 O O . LEU A 1 101 ? -8.766 3.798 7.018 1.00 98.19 101 LEU A O 1
ATOM 817 N N . LYS A 1 102 ? -10.740 4.711 7.588 1.00 98.25 102 LYS A N 1
ATOM 818 C CA . LYS A 1 102 ? -11.325 4.718 6.243 1.00 98.25 102 LYS A CA 1
ATOM 819 C C . LYS A 1 102 ? -10.516 5.563 5.259 1.00 98.25 102 LYS A C 1
ATOM 821 O O . LYS A 1 102 ? -10.214 5.113 4.155 1.00 98.25 102 LYS A O 1
ATOM 826 N N . GLU A 1 103 ? -10.090 6.755 5.672 1.00 98.06 103 GLU A N 1
ATOM 827 C CA . GLU A 1 103 ? -9.218 7.613 4.868 1.00 98.06 103 GLU A CA 1
ATOM 828 C C . GLU A 1 103 ? -7.877 6.921 4.579 1.00 98.06 103 GLU A C 1
ATOM 830 O O . GLU A 1 103 ? -7.380 6.943 3.451 1.00 98.06 103 GLU A O 1
ATOM 835 N N . HIS A 1 104 ? -7.298 6.251 5.579 1.00 97.62 104 HIS A N 1
ATOM 836 C CA . HIS A 1 104 ? -6.063 5.493 5.392 1.00 97.62 104 HIS A CA 1
ATOM 837 C C . HIS A 1 104 ? -6.235 4.312 4.429 1.00 97.62 104 HIS A C 1
ATOM 839 O O . HIS A 1 104 ? -5.374 4.107 3.575 1.00 97.62 104 HIS A O 1
ATOM 845 N N . ILE A 1 105 ? -7.356 3.584 4.494 1.00 98.44 105 ILE A N 1
ATOM 846 C CA . ILE A 1 105 ? -7.701 2.529 3.523 1.00 98.44 105 ILE A CA 1
ATOM 847 C C . ILE A 1 105 ? -7.715 3.103 2.100 1.00 98.44 105 ILE A C 1
ATOM 849 O O . ILE A 1 105 ? -7.053 2.557 1.219 1.00 98.44 105 ILE A O 1
ATOM 853 N N . SER A 1 106 ? -8.346 4.264 1.888 1.00 98.38 106 SER A N 1
ATOM 854 C CA . SER A 1 106 ? -8.354 4.931 0.576 1.00 98.38 106 SER A CA 1
ATOM 855 C C . SER A 1 106 ? -6.943 5.287 0.083 1.00 98.38 106 SER A C 1
ATOM 857 O O . SER A 1 106 ? -6.622 5.135 -1.100 1.00 98.38 106 SER A O 1
ATOM 859 N N . LYS A 1 107 ? -6.049 5.724 0.980 1.00 98.31 107 LYS A N 1
ATOM 860 C CA . LYS A 1 107 ? -4.641 5.975 0.627 1.00 98.31 107 LYS A CA 1
ATOM 861 C C . LYS A 1 107 ? -3.912 4.680 0.261 1.00 98.31 107 LYS A C 1
ATOM 863 O O . LYS A 1 107 ? -3.072 4.700 -0.639 1.00 98.31 107 LYS A O 1
ATOM 868 N N . VAL A 1 108 ? -4.227 3.561 0.918 1.00 98.25 108 VAL A N 1
ATOM 869 C CA . VAL A 1 108 ? -3.677 2.239 0.569 1.00 98.25 108 VAL A CA 1
ATOM 870 C C . VAL A 1 108 ? -4.150 1.804 -0.817 1.00 98.25 108 VAL A C 1
ATOM 872 O O . VAL A 1 108 ? -3.319 1.369 -1.611 1.00 98.25 108 VAL A O 1
ATOM 875 N N . ASP A 1 109 ? -5.422 2.009 -1.161 1.00 98.50 109 ASP A N 1
ATOM 876 C CA . ASP A 1 109 ? -5.932 1.732 -2.510 1.00 98.50 109 ASP A CA 1
ATOM 877 C C . ASP A 1 109 ? -5.206 2.531 -3.589 1.00 98.50 109 ASP A C 1
ATOM 879 O O . ASP A 1 109 ? -4.761 1.971 -4.592 1.00 98.50 109 ASP A O 1
ATOM 883 N N . LYS A 1 110 ? -5.022 3.839 -3.370 1.00 97.94 110 LYS A N 1
ATOM 884 C CA . LYS A 1 110 ? -4.248 4.685 -4.291 1.00 97.94 110 LYS A CA 1
ATOM 885 C C . LYS A 1 110 ? -2.830 4.152 -4.465 1.00 97.94 110 LYS A C 1
ATOM 887 O O . LYS A 1 110 ? -2.333 4.064 -5.582 1.00 97.94 110 LYS A O 1
ATOM 892 N N . ARG A 1 111 ? -2.189 3.747 -3.368 1.00 97.81 111 ARG A N 1
ATOM 893 C CA . ARG A 1 111 ? -0.840 3.182 -3.399 1.00 97.81 111 ARG A CA 1
ATOM 894 C C . ARG A 1 111 ? -0.770 1.884 -4.209 1.00 97.81 111 ARG A C 1
ATOM 896 O O . ARG A 1 111 ? 0.199 1.701 -4.943 1.00 97.81 111 ARG A O 1
ATOM 903 N N . ILE A 1 112 ? -1.759 0.998 -4.083 1.00 98.31 112 ILE A N 1
ATOM 904 C CA . ILE A 1 112 ? -1.842 -0.242 -4.873 1.00 98.31 112 ILE A CA 1
ATOM 905 C C . ILE A 1 112 ? -1.909 0.096 -6.365 1.00 98.31 112 ILE A C 1
ATOM 907 O O . ILE A 1 112 ? -1.069 -0.382 -7.120 1.00 98.31 112 ILE A O 1
ATOM 911 N N . ARG A 1 113 ? -2.808 1.005 -6.763 1.00 97.44 113 ARG A N 1
ATOM 912 C CA . ARG A 1 113 ? -2.955 1.443 -8.164 1.00 97.44 113 ARG A CA 1
ATOM 913 C C . ARG A 1 113 ? -1.677 2.053 -8.733 1.00 97.44 113 ARG A C 1
ATOM 915 O O . ARG A 1 113 ? -1.276 1.737 -9.844 1.00 97.44 113 ARG A O 1
ATOM 922 N N . ILE A 1 114 ? -1.001 2.895 -7.954 1.00 96.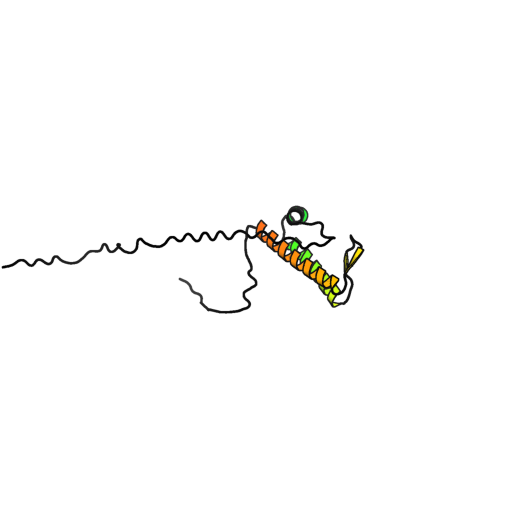44 114 ILE A N 1
ATOM 923 C CA . ILE A 1 114 ? 0.284 3.479 -8.364 1.00 96.44 114 ILE A CA 1
ATOM 924 C C . ILE A 1 114 ? 1.345 2.386 -8.511 1.00 96.44 114 ILE A C 1
ATOM 926 O O . ILE A 1 114 ? 2.127 2.416 -9.451 1.00 96.44 114 ILE A O 1
ATOM 930 N N . THR A 1 115 ? 1.360 1.390 -7.623 1.00 96.38 115 THR A N 1
ATOM 931 C CA . THR A 1 115 ? 2.300 0.263 -7.719 1.00 96.38 115 THR A CA 1
ATOM 932 C C . THR A 1 115 ? 2.037 -0.592 -8.965 1.00 96.38 115 THR A C 1
ATOM 934 O O . THR A 1 115 ? 2.995 -1.022 -9.596 1.00 96.38 115 THR A O 1
ATOM 937 N N . GLN A 1 116 ? 0.772 -0.785 -9.352 1.00 96.19 116 GLN A N 1
ATOM 938 C CA . GLN A 1 116 ? 0.387 -1.454 -10.604 1.00 96.19 116 GLN A CA 1
ATOM 939 C C . GLN A 1 116 ? 0.842 -0.658 -11.836 1.00 96.19 116 GLN A C 1
ATOM 941 O O . GLN A 1 116 ? 1.500 -1.209 -12.709 1.00 96.19 116 GLN A O 1
ATOM 946 N N . CYS A 1 117 ? 0.625 0.660 -11.853 1.00 95.38 117 CYS A N 1
ATOM 947 C CA . CYS A 1 117 ? 1.163 1.520 -12.912 1.00 95.38 117 CYS A CA 1
ATOM 948 C C . CYS A 1 117 ? 2.698 1.427 -13.011 1.00 95.38 117 CYS A C 1
ATOM 950 O O . CYS A 1 117 ? 3.266 1.378 -14.105 1.00 95.38 117 CYS A O 1
ATOM 952 N N . LEU A 1 118 ? 3.394 1.383 -11.865 1.00 93.94 118 LEU A N 1
ATOM 953 C CA . LEU A 1 118 ? 4.846 1.205 -11.845 1.00 93.94 118 LEU A CA 1
ATOM 954 C C . LEU A 1 118 ? 5.238 -0.154 -12.431 1.00 93.94 118 LEU A C 1
ATOM 956 O O . LEU A 1 118 ? 6.178 -0.199 -13.213 1.00 93.94 118 LEU A O 1
ATOM 960 N N . GLN A 1 119 ? 4.525 -1.235 -12.111 1.00 94.69 119 GLN A N 1
ATOM 961 C CA . GLN A 1 119 ? 4.753 -2.550 -12.717 1.00 94.69 119 GLN A CA 1
ATOM 962 C C . GLN A 1 119 ? 4.606 -2.503 -14.243 1.00 94.69 119 GLN A C 1
ATOM 964 O O . GLN A 1 119 ? 5.523 -2.936 -14.934 1.00 94.69 119 GLN A O 1
ATOM 969 N N . GLU A 1 120 ? 3.511 -1.940 -14.760 1.00 90.06 120 GLU A N 1
ATOM 970 C CA . GLU A 1 120 ? 3.259 -1.780 -16.205 1.00 90.06 120 GLU A CA 1
ATOM 971 C C . GLU A 1 120 ? 4.387 -0.999 -16.897 1.00 90.06 120 GLU A C 1
ATOM 973 O O . GLU A 1 120 ? 4.888 -1.387 -17.953 1.00 90.06 120 GLU A O 1
ATOM 978 N N . SER A 1 121 ? 4.865 0.065 -16.245 1.00 86.88 121 SER A N 1
ATOM 979 C CA . SER A 1 121 ? 5.983 0.872 -16.744 1.00 86.88 121 SER A CA 1
ATOM 980 C C . SER A 1 121 ? 7.307 0.092 -16.806 1.0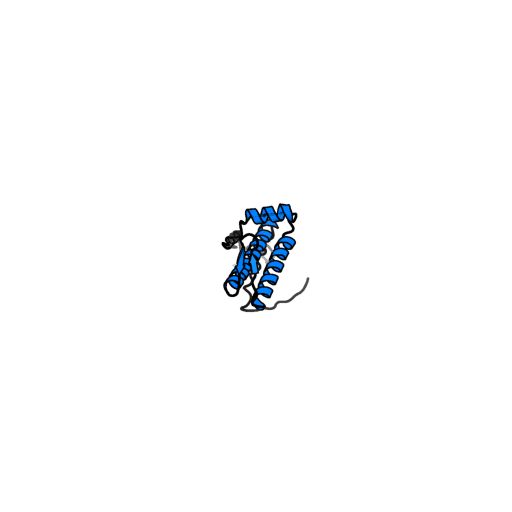0 86.88 121 SER A C 1
ATOM 982 O O . SER A 1 121 ? 8.156 0.412 -17.634 1.00 86.88 121 SER A O 1
ATOM 984 N N . HIS A 1 122 ? 7.501 -0.923 -15.950 1.00 82.19 122 HIS A N 1
ATOM 985 C CA . HIS A 1 122 ? 8.728 -1.735 -15.893 1.00 82.19 122 HIS A CA 1
ATOM 986 C C . HIS A 1 122 ? 8.654 -3.029 -16.714 1.00 82.19 122 HIS A C 1
ATOM 988 O O . HIS A 1 122 ? 9.691 -3.532 -17.137 1.00 82.19 122 HIS A O 1
ATOM 994 N N . SER A 1 123 ? 7.462 -3.580 -16.954 1.00 74.31 123 SER A N 1
ATOM 995 C CA . SER A 1 123 ? 7.277 -4.779 -17.783 1.00 74.31 123 SER A CA 1
ATOM 996 C C . SER A 1 123 ? 7.313 -4.480 -19.285 1.00 74.31 123 SER A C 1
ATOM 998 O O . SER A 1 123 ? 7.262 -5.406 -20.093 1.00 74.31 123 SER A O 1
ATOM 1000 N N . GLY A 1 124 ? 7.369 -3.201 -19.677 1.00 59.62 124 GLY A N 1
ATOM 1001 C CA . GLY A 1 124 ? 7.237 -2.777 -21.073 1.00 59.62 124 GLY A CA 1
ATOM 1002 C C . GLY A 1 124 ? 5.828 -2.994 -21.638 1.00 59.62 124 GLY A C 1
ATOM 1003 O O . GLY A 1 124 ? 5.601 -2.759 -22.823 1.00 59.62 124 GLY A O 1
ATOM 1004 N N . GLN A 1 125 ? 4.877 -3.425 -20.804 1.00 50.38 125 GLN A N 1
ATOM 1005 C CA . GLN A 1 125 ? 3.476 -3.600 -21.158 1.00 50.38 125 GLN A CA 1
ATOM 1006 C C . GLN A 1 125 ? 2.687 -2.391 -20.651 1.00 50.38 125 GLN A C 1
ATOM 1008 O O . GLN A 1 125 ? 2.151 -2.397 -19.546 1.00 50.38 125 GLN A O 1
ATOM 1013 N N . PHE A 1 126 ? 2.585 -1.350 -21.478 1.00 46.91 126 PHE A N 1
ATOM 1014 C CA . PHE A 1 126 ? 1.558 -0.323 -21.303 1.00 46.91 126 PHE A CA 1
ATOM 1015 C C . PHE A 1 126 ? 0.194 -0.934 -21.640 1.00 46.91 126 PHE A C 1
ATOM 1017 O O . PHE A 1 126 ? -0.256 -0.857 -22.782 1.00 46.91 126 PHE A O 1
ATOM 1024 N N . VAL A 1 127 ? -0.467 -1.560 -20.665 1.00 44.25 127 VAL A N 1
ATOM 1025 C CA . VAL A 1 127 ? -1.868 -1.974 -20.804 1.00 44.25 127 VAL A CA 1
ATOM 1026 C C . VAL A 1 127 ? -2.704 -1.052 -19.939 1.00 44.25 127 VAL A C 1
ATOM 1028 O O . VAL A 1 127 ? -2.926 -1.294 -18.759 1.00 44.25 127 VAL A O 1
ATOM 1031 N N . PHE A 1 128 ? -3.164 0.039 -20.544 1.00 46.66 128 PHE A N 1
ATOM 1032 C CA . PHE A 1 128 ? -4.131 0.924 -19.915 1.00 46.66 128 PHE A CA 1
ATOM 1033 C C . PHE A 1 128 ? -5.450 0.155 -19.786 1.00 46.66 128 PHE A C 1
ATOM 1035 O O . PHE A 1 128 ? -6.190 0.028 -20.759 1.00 46.66 128 PHE A O 1
ATOM 1042 N N . ASN A 1 129 ? -5.744 -0.397 -18.608 1.00 46.91 129 ASN A N 1
ATOM 1043 C CA . ASN A 1 129 ? -7.084 -0.903 -18.344 1.00 46.91 129 ASN A CA 1
ATOM 1044 C C . ASN A 1 129 ? -7.978 0.294 -18.000 1.00 46.91 129 ASN A C 1
ATOM 1046 O O . ASN A 1 129 ? -8.068 0.724 -16.845 1.00 46.91 129 ASN A O 1
ATOM 1050 N N . ASP A 1 130 ? -8.570 0.874 -19.042 1.00 46.53 130 ASP A N 1
ATOM 1051 C CA . ASP A 1 130 ? -9.611 1.889 -18.948 1.00 46.53 130 ASP A CA 1
ATOM 1052 C C . ASP A 1 130 ? -10.856 1.274 -18.296 1.00 46.53 130 ASP A C 1
ATOM 1054 O O . ASP A 1 130 ? -11.761 0.759 -18.947 1.00 46.53 130 ASP A O 1
ATOM 1058 N N . TYR A 1 131 ? -10.908 1.313 -16.966 1.00 51.00 131 TYR A N 1
ATOM 1059 C CA . TYR A 1 131 ? -12.141 1.086 -16.220 1.00 51.00 131 TYR A CA 1
ATOM 1060 C C . TYR A 1 131 ? -13.042 2.326 -16.341 1.00 51.00 131 TYR A C 1
ATOM 1062 O O . TYR A 1 131 ? -13.283 3.042 -15.367 1.00 51.00 131 TYR A O 1
ATOM 1070 N N . SER A 1 132 ? -13.545 2.576 -17.550 1.00 44.41 132 SER A N 1
ATOM 1071 C CA . SER A 1 132 ? -14.673 3.475 -17.791 1.00 44.41 132 SER A CA 1
ATOM 1072 C C . SER A 1 132 ? -15.697 2.950 -18.802 1.00 44.41 132 SER A C 1
ATOM 1074 O O . SER A 1 132 ? -16.638 3.66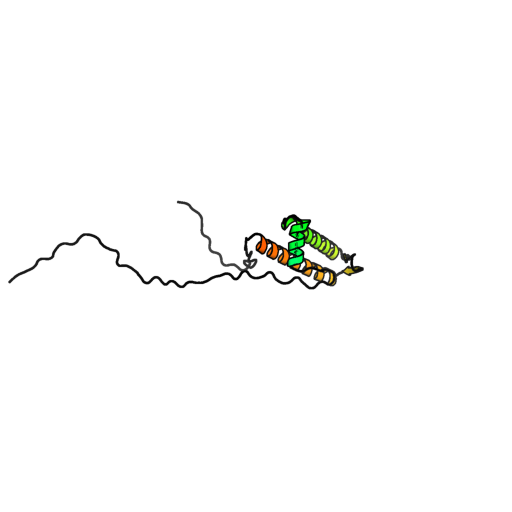7 -19.126 1.00 44.41 132 SER A O 1
ATOM 1076 N N . GLU A 1 133 ? -15.663 1.671 -19.192 1.00 42.62 133 GLU A N 1
ATOM 1077 C CA . GLU A 1 133 ? -16.789 1.064 -19.916 1.00 42.62 133 GLU A CA 1
ATOM 1078 C C . GLU A 1 133 ? -17.859 0.535 -18.943 1.00 42.62 133 GLU A C 1
ATOM 1080 O O . GLU A 1 133 ? -18.117 -0.656 -18.783 1.00 42.62 133 GLU A O 1
ATOM 1085 N N . LYS A 1 134 ? -18.485 1.471 -18.226 1.00 50.53 134 LYS A N 1
ATOM 1086 C CA . LYS A 1 134 ? -19.771 1.249 -17.556 1.00 50.53 134 LYS A CA 1
ATOM 1087 C C . LYS A 1 134 ? -20.788 2.324 -17.911 1.00 50.53 134 LYS A C 1
ATOM 1089 O O . LYS A 1 134 ? -21.593 2.682 -17.067 1.00 50.53 134 LYS A O 1
ATOM 1094 N N . ILE A 1 135 ? -20.798 2.811 -19.151 1.00 45.50 135 ILE A N 1
ATOM 1095 C CA . ILE A 1 135 ? -21.993 3.416 -19.754 1.00 45.50 135 ILE A CA 1
ATOM 1096 C C . ILE A 1 135 ? -21.974 3.038 -21.235 1.00 45.50 135 ILE A C 1
ATOM 1098 O O . ILE A 1 135 ? -21.042 3.377 -21.954 1.00 45.50 135 ILE A O 1
ATOM 1102 N N . GLY A 1 136 ? -22.941 2.216 -21.637 1.00 46.06 136 GLY A N 1
ATOM 1103 C CA . GLY A 1 136 ? -22.864 1.439 -22.863 1.00 46.06 136 GLY A CA 1
ATOM 1104 C C . GLY A 1 136 ? -23.090 2.206 -24.158 1.00 46.06 136 GLY A C 1
ATOM 1105 O O . GLY A 1 136 ? -23.727 3.252 -24.192 1.00 46.06 136 GLY A O 1
ATOM 1106 N N . LEU A 1 137 ? -22.657 1.569 -25.238 1.00 39.28 137 LEU A N 1
ATOM 1107 C CA . LEU A 1 137 ? -23.392 1.466 -26.493 1.00 39.28 137 LEU A CA 1
ATOM 1108 C C . LEU A 1 137 ? -22.745 0.330 -27.278 1.00 39.28 137 LEU A C 1
ATOM 1110 O O . LEU A 1 137 ? -21.606 0.424 -27.722 1.00 39.28 137 LEU A O 1
ATOM 1114 N N . GLY A 1 138 ? -23.461 -0.788 -27.354 1.00 44.91 138 GLY A N 1
ATOM 1115 C CA . GLY A 1 138 ? -22.971 -1.978 -28.023 1.00 44.91 138 GLY A CA 1
ATOM 1116 C C . GLY A 1 138 ? -22.813 -1.777 -29.523 1.00 44.91 138 GLY A C 1
ATOM 1117 O O . GLY A 1 138 ? -23.496 -0.959 -30.123 1.00 44.91 138 GLY A O 1
ATOM 1118 N N . THR A 1 139 ? -21.999 -2.623 -30.139 1.00 36.06 139 THR A N 1
ATOM 1119 C CA . THR A 1 139 ? -22.430 -3.368 -31.324 1.00 36.06 139 THR A CA 1
ATOM 1120 C C . THR A 1 139 ? -21.701 -4.703 -31.354 1.00 36.06 139 THR A C 1
ATOM 1122 O O . THR A 1 139 ? -20.489 -4.792 -31.190 1.00 36.06 139 THR A O 1
ATOM 1125 N N . ASN A 1 140 ? -22.496 -5.755 -31.510 1.00 48.91 140 ASN A N 1
ATOM 1126 C CA . ASN A 1 140 ? -22.038 -7.104 -31.782 1.00 48.91 140 ASN A CA 1
ATOM 1127 C C . ASN A 1 140 ? -21.376 -7.163 -33.161 1.00 48.91 140 ASN A C 1
ATOM 1129 O O . ASN A 1 140 ? -21.917 -6.601 -34.110 1.00 48.91 140 ASN A O 1
ATOM 1133 N N . SER A 1 141 ? -20.302 -7.935 -33.284 1.00 44.34 141 SER A N 1
ATOM 1134 C CA . SER A 1 141 ? -19.972 -8.743 -34.467 1.00 44.34 141 SER A CA 1
ATOM 1135 C C . SER A 1 141 ? -18.714 -9.530 -34.095 1.00 44.34 141 SER A C 1
ATOM 1137 O O . SER A 1 141 ? -17.655 -8.947 -33.922 1.00 44.34 141 SER A O 1
ATOM 1139 N N . GLY A 1 142 ? -18.775 -10.825 -33.805 1.00 39.25 142 GLY A N 1
ATOM 1140 C CA . GLY A 1 142 ? -19.277 -11.821 -34.743 1.00 39.25 142 GLY A CA 1
ATOM 1141 C C . GLY A 1 142 ? -18.081 -12.392 -35.505 1.00 39.25 142 GLY A C 1
ATOM 1142 O O . GLY A 1 142 ? -17.495 -11.719 -36.339 1.00 39.25 142 GLY A O 1
ATOM 1143 N N . THR A 1 143 ? -17.718 -13.604 -35.109 1.00 47.25 143 THR A N 1
ATOM 1144 C CA . THR A 1 143 ? -16.649 -14.509 -35.555 1.00 47.25 143 THR A CA 1
ATOM 1145 C C . THR A 1 143 ? -16.628 -14.860 -37.048 1.00 47.25 143 THR A C 1
ATOM 1147 O O . THR A 1 143 ? -17.646 -14.716 -37.719 1.00 47.25 143 THR A O 1
ATOM 1150 N N . ALA A 1 144 ? -15.515 -15.509 -37.432 1.00 41.62 144 ALA A N 1
ATOM 1151 C CA . ALA A 1 144 ? -15.281 -16.465 -38.534 1.00 41.62 144 ALA A CA 1
ATOM 1152 C C . ALA A 1 144 ? -14.346 -15.902 -39.621 1.00 41.62 144 ALA A C 1
ATOM 1154 O O . ALA A 1 144 ? -14.656 -14.907 -40.264 1.00 41.62 144 ALA A O 1
ATOM 1155 N N . ASP A 1 145 ? -13.095 -16.365 -39.686 1.00 40.50 145 ASP A N 1
ATOM 1156 C CA . ASP A 1 145 ? -12.664 -17.620 -40.336 1.00 40.50 145 ASP A CA 1
ATOM 1157 C C . ASP A 1 145 ? -12.894 -17.599 -41.855 1.00 40.50 145 ASP A C 1
ATOM 1159 O O . ASP A 1 145 ? -14.000 -17.879 -42.321 1.00 40.50 145 ASP A O 1
ATOM 1163 N N . LEU A 1 146 ? -11.823 -17.261 -42.589 1.00 39.34 146 LEU A N 1
ATOM 1164 C CA . LEU A 1 146 ? -11.208 -17.952 -43.744 1.00 39.34 146 LEU A CA 1
ATOM 1165 C C . LEU A 1 146 ? -10.351 -16.975 -44.564 1.00 39.34 146 LEU A C 1
ATOM 1167 O O . LEU A 1 146 ? -10.879 -15.931 -45.004 1.00 39.34 146 LEU A O 1
#

Mean predicted aligned error: 15.6 Å

Solvent-accessible surface area (backbone atoms only — not comparable to full-atom values): 9833 Å² total; per-residue (Å²): 138,88,83,90,77,89,79,82,86,86,81,88,84,88,80,89,78,81,94,75,79,82,81,79,79,75,78,76,70,75,70,80,74,75,67,67,81,76,75,94,45,98,85,60,94,71,51,74,68,56,51,50,53,46,31,44,73,76,44,72,58,42,52,66,66,57,51,48,55,50,50,58,50,42,52,53,51,48,54,33,51,76,72,70,38,71,50,70,44,75,95,73,72,43,76,29,43,64,71,58,34,54,52,49,46,53,49,47,53,53,44,49,54,37,50,49,45,49,43,28,70,70,70,75,47,83,73,82,79,73,90,67,86,83,71,88,81,88,80,90,78,84,88,82,93,134

Secondary structure (DSSP, 8-state):
-----PPPP-----------------------PPPPPPP--TT----HHHHHHHHHHHHTT-HHHHHHHHHHHHHHHHHHHHTT--EEEGGGTEEE-HHHHHHHHHHHHHHHHHHHHHHHHHHT------TT--S-----------

Foldseek 3Di:
DDDDDDDDDDDDDPDPDDPPDDDPPPPPPVPLDQQDWQDDDPPPPDTLVRLQVCCCPVVVLPLVVVLVVLVVVLVVLVVCAVVQHWDAPPVVRDIAGHPRSVVVSVSSVSVSVSSVSSSCVVVVNPDPPPPPPPPDDDDDDDDDDD

Radius of gyration: 30.61 Å; Cα contacts (8 Å, |Δi|>4): 81; chains: 1; bounding box: 39×30×118 Å

pLDDT: mean 77.25, std 23.23, range [33.16, 98.62]

Nearest PDB structures (foldseek):
  6r0w-assembly1_N  TM=8.158E-01  e=5.444E+00  Thermus thermophilus HB8

Sequence (146 aa):
MPGKKVKLIAVVLAIALVLSSVAISNNIYAQARACPDLPVVPWWKTNHNKITKHVEHYYNGKWDLYIDKWVQYRERLIQIHESGGIAIIKTKGVKLKGEFLKEHISKVDKRIRITQCLQESHSGQFVFNDYSEKIGLGTNSGTADL